Protein 6EXZ (pdb70)

CATH classification: 1.10.8.10

InterPro domains:
  IPR001611 Leucine-rich repeat [PS51450] (189-210)
  IPR002075 Nuclear transport factor 2 domain [PF22602] (282-468)
  IPR005637 TAP C-terminal (TAP-C) domain [PF03943] (550-596)
  IPR005637 TAP C-terminal (TAP-C) domain [PS51281] (546-599)
  IPR005637 TAP C-terminal (TAP-C) domain [SM00804] (537-598)
  IPR005637 TAP C-terminal (TAP-C) domain [cd14342] (548-596)
  IPR009060 UBA-like superfamily [SSF46934] (544-597)
  IPR018222 Nuclear transport factor 2, eukaryote [PS50177] (280-467)
  IPR030217 Nuclear RNA export factor [PTHR10662] (17-596)
  IPR032675 Leucine-rich repeat domain superfamily [G3DSA:3.80.10.10] (100-260)
  IPR032710 NTF2-like domai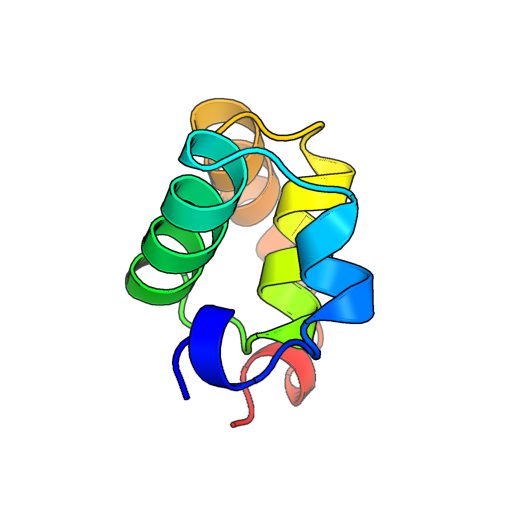n superfamily [SSF54427] (268-483)
  IPR040736 Mex67, RNA recognition motif [PF18444] (21-91)
  IPR057125 NXF1/2/3/5-like, leucine-rich repeat domain [PF24048] (113-248)

GO terms:
  GO:0000049 tRNA binding (F, IDA)
  GO:0005634 nucleus (C, IDA)
  GO:0005737 cytoplasm (C, IDA)
  GO:0003723 RNA binding (F, IDA)
  GO:0030619 U1 snRNA binding (F, IDA)
  GO:0030620 U2 snRNA binding (F, IDA)
  GO:0030621 U4 snRNA binding (F, IDA)
  GO:0030623 U5 snRNA binding (F, IDA)
  GO:0017070 U6 snRNA binding (F, IDA)
  GO:0005643 nuclear pore (C, IDA)
  GO:0015288 porin activity (F, IDA)
  GO:0000055 ribosomal large subunit export from nucleus (P, IGI)
  GO:0003729 mRNA binding (F, HDA)
  GO:0016973 poly(A)+ mRNA export from nucleus (P, IMP)
  GO:0071528 tRNA re-export from nucleus (P, IMP)
  GO:0006406 mRNA export from nucleus (P, IMP)
  GO:0006409 tRNA export from nucleus (P, IMP)
  GO:0000055 ribosomal large subunit export from nucleus (P, IMP)
  GO:0000056 ribosomal small subunit export from nucleus (P, IMP)
  GO:0008033 tRNA processing (P, IMP)

B-factor: mean 29.93, std 9.16, range [17.31, 70.3]

Organism: Saccharomyces cerevisiae (strain ATCC 204508 / S288c) (NCBI:txid559292)

Structure (mmC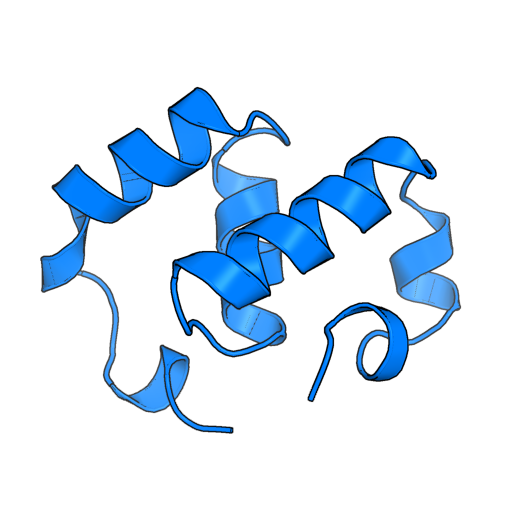IF, N/CA/C/O backbone):
data_6EXZ
#
_entry.id   6EXZ
#
_cell.length_a   71.419
_cell.length_b   71.419
_cell.length_c   20.343
_cell.angle_alpha   90.00
_cell.angle_beta   90.00
_cell.angle_gamma   120.00
#
_symmetry.space_group_name_H-M   'P 61'
#
loop_
_entity.id
_entity.type
_entity.pdbx_description
1 polymer 'mRNA export factor MEX67'
2 non-polymer 'FORMIC ACID'
3 water water
#
loop_
_atom_site.group_PDB
_atom_site.id
_atom_site.type_symbol
_atom_site.label_atom_id
_atom_site.label_alt_id
_atom_site.label_comp_id
_atom_site.label_asym_id
_atom_site.label_entity_id
_atom_site.label_seq_id
_atom_site.pdbx_PDB_ins_code
_atom_site.Cartn_x
_atom_site.Cartn_y
_atom_site.Cartn_z
_atom_site.occupancy
_atom_site.B_iso_or_equiv
_atom_site.auth_seq_id
_atom_site.auth_comp_id
_atom_site.auth_asym_id
_atom_site.auth_atom_id
_atom_site.pdbx_PDB_model_num
ATOM 1 N N . MET A 1 3 ? -28.823 -15.535 -10.797 1.00 54.15 530 MET A N 1
ATOM 2 C CA . MET A 1 3 ? -29.814 -14.468 -10.926 1.00 53.02 530 MET A CA 1
ATOM 3 C C . MET A 1 3 ? -29.401 -13.194 -10.183 1.00 44.28 530 MET A C 1
ATOM 4 O O . MET A 1 3 ? -29.264 -13.201 -8.960 1.00 43.66 530 MET A O 1
ATOM 9 N N . ALA A 1 4 ? -29.222 -12.106 -10.927 1.00 34.30 531 ALA A N 1
ATOM 10 C CA . ALA A 1 4 ? -28.764 -10.838 -10.363 1.00 31.03 531 ALA A CA 1
ATOM 11 C C . ALA A 1 4 ? -29.726 -10.359 -9.288 1.00 26.79 531 ALA A C 1
ATOM 12 O O . ALA A 1 4 ? -30.937 -10.440 -9.485 1.00 27.66 531 ALA A O 1
ATOM 19 N N . PRO A 1 5 ? -29.206 -9.829 -8.166 1.00 24.96 532 PRO A N 1
ATOM 20 C CA . PRO A 1 5 ? -30.080 -9.426 -7.051 1.00 25.31 532 PRO A CA 1
ATOM 21 C C . PRO A 1 5 ? -31.186 -8.439 -7.404 1.00 25.58 532 PRO A C 1
ATOM 22 O O . PRO A 1 5 ? -32.288 -8.555 -6.896 1.00 24.43 532 PRO A O 1
ATOM 33 N N . THR A 1 6 ? -30.887 -7.466 -8.249 1.00 24.50 533 THR A N 1
ATOM 34 C CA . THR A 1 6 ? -31.891 -6.480 -8.616 1.00 23.61 533 THR A CA 1
ATOM 35 C C . THR A 1 6 ? -33.019 -7.062 -9.471 1.00 24.00 533 THR A C 1
ATOM 36 O O . THR A 1 6 ? -34.041 -6.417 -9.636 1.00 25.38 533 THR A O 1
ATOM 47 N N . LEU A 1 7 ? -32.848 -8.279 -9.977 1.00 24.34 534 LEU A N 1
ATOM 48 C CA . LEU A 1 7 ? -33.907 -8.985 -10.694 1.00 24.50 534 LEU A CA 1
ATOM 49 C C . LEU A 1 7 ? -34.679 -9.895 -9.763 1.00 21.36 534 LEU A C 1
ATOM 50 O O . LEU A 1 7 ? -35.816 -10.261 -10.045 1.00 23.59 534 LEU A O 1
ATOM 66 N N . GLN A 1 8 ? -34.056 -10.281 -8.666 1.00 22.08 535 GLN A N 1
ATOM 67 C CA . GLN A 1 8 ? -34.658 -11.238 -7.768 1.00 25.26 535 GLN A CA 1
ATOM 68 C C . GLN A 1 8 ? -35.367 -10.589 -6.582 1.00 24.95 535 GLN A C 1
ATOM 69 O O . GLN A 1 8 ? -36.415 -11.063 -6.162 1.00 25.91 535 GLN A O 1
ATOM 75 N N . LEU A 1 9 ? -34.828 -9.497 -6.054 1.00 24.23 536 LEU A N 1
ATOM 76 C CA . LEU A 1 9 ? -35.477 -8.809 -4.945 1.00 25.28 536 LEU A CA 1
ATOM 77 C C . LEU A 1 9 ? -36.728 -8.077 -5.405 1.00 23.37 536 LEU A C 1
ATOM 78 O O . LEU A 1 9 ? -36.691 -7.371 -6.416 1.00 26.07 536 LEU A O 1
ATOM 94 N N . PRO A 1 10 ? -37.831 -8.216 -4.655 1.00 23.86 537 PRO A N 1
ATOM 95 C CA . PRO A 1 10 ? -39.028 -7.501 -5.087 1.00 22.30 537 PRO A CA 1
ATOM 96 C C . PRO A 1 10 ? -38.841 -5.996 -4.965 1.00 21.51 537 PRO A C 1
ATOM 97 O O . PRO A 1 10 ? -38.055 -5.532 -4.138 1.00 24.43 537 PRO A O 1
ATOM 108 N N . PRO A 1 11 ? -39.555 -5.223 -5.789 1.00 20.64 538 PRO A N 1
ATOM 109 C CA . PRO A 1 11 ? -39.404 -3.773 -5.739 1.00 19.68 538 PRO A CA 1
ATOM 110 C C . PRO A 1 11 ? -39.640 -3.183 -4.362 1.00 22.23 538 PRO A C 1
ATOM 111 O O . PRO A 1 11 ? -38.974 -2.199 -4.030 1.00 25.21 538 PRO A O 1
ATOM 122 N N . ASP A 1 12 ? -40.543 -3.764 -3.570 1.00 23.07 539 ASP A N 1
ATOM 123 C CA . ASP A 1 12 ? -40.864 -3.190 -2.263 1.00 26.66 539 ASP A CA 1
ATOM 124 C C . ASP A 1 12 ? -39.724 -3.368 -1.261 1.00 28.22 539 ASP A C 1
ATOM 125 O O . ASP A 1 12 ? -39.636 -2.628 -0.285 1.00 31.87 539 ASP A O 1
ATOM 134 N N . VAL A 1 13 ? -38.849 -4.336 -1.506 1.00 28.22 540 VAL A N 1
ATOM 135 C CA . VAL A 1 13 ? -37.641 -4.492 -0.706 1.00 31.09 540 VAL A CA 1
ATOM 136 C C . VAL A 1 13 ? -36.572 -3.532 -1.209 1.00 29.40 540 VAL A C 1
ATOM 137 O O . VAL A 1 13 ? -35.871 -2.900 -0.424 1.00 34.82 540 VAL A O 1
ATOM 150 N N . GLN A 1 14 ? -36.459 -3.401 -2.525 1.00 29.51 541 GLN A N 1
ATOM 151 C CA . GLN A 1 14 ? -35.458 -2.498 -3.079 1.00 29.95 541 GLN A CA 1
ATOM 152 C C .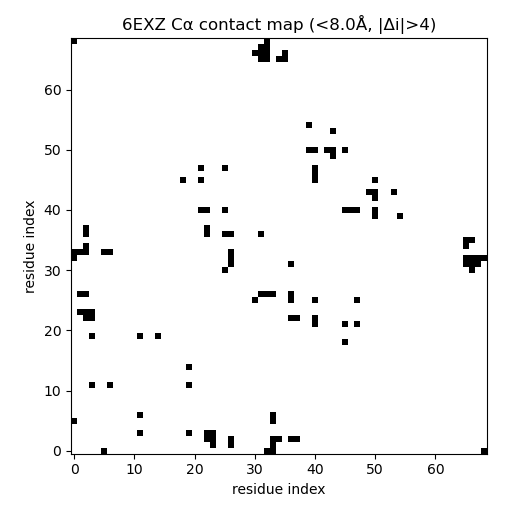 GLN A 1 14 ? -35.786 -1.042 -2.741 1.00 29.75 541 GLN A C 1
ATOM 153 O O . GLN A 1 14 ? -34.910 -0.171 -2.785 1.00 30.71 541 GLN A O 1
ATOM 167 N N . SER A 1 15 ? -37.045 -0.792 -2.391 1.00 27.32 542 SER A N 1
ATOM 168 C CA . SER A 1 15 ? -37.533 0.547 -2.107 1.00 28.22 542 SER A CA 1
ATOM 169 C C . SER A 1 15 ? -36.829 1.177 -0.905 1.00 25.23 542 SER A C 1
ATOM 170 O O . SER A 1 15 ? -36.693 2.402 -0.820 1.00 24.51 542 SER A O 1
ATOM 178 N N . ARG A 1 16 ? -36.388 0.339 0.025 1.00 25.30 543 ARG A N 1
ATOM 179 C CA . ARG A 1 16 ? -35.725 0.793 1.236 1.00 24.48 543 ARG A CA 1
ATOM 180 C C . ARG A 1 16 ? -34.257 1.153 0.994 1.00 24.79 543 ARG A C 1
ATOM 181 O O . ARG A 1 16 ? -33.585 1.601 1.922 1.00 26.96 543 ARG A O 1
ATOM 189 N N . LEU A 1 17 ? -33.782 0.969 -0.243 1.00 21.73 544 LEU A N 1
ATOM 190 C CA . LEU A 1 17 ? -32.381 1.133 -0.611 1.00 19.59 544 LEU A CA 1
ATOM 191 C C . LEU A 1 17 ? -32.139 2.229 -1.648 1.00 21.46 544 LEU A C 1
ATOM 192 O O . LEU A 1 17 ? -32.943 2.415 -2.555 1.00 22.93 544 LEU A O 1
ATOM 208 N N . ASN A 1 18 ? -31.007 2.935 -1.534 1.00 20.82 545 ASN A N 1
ATOM 209 C CA 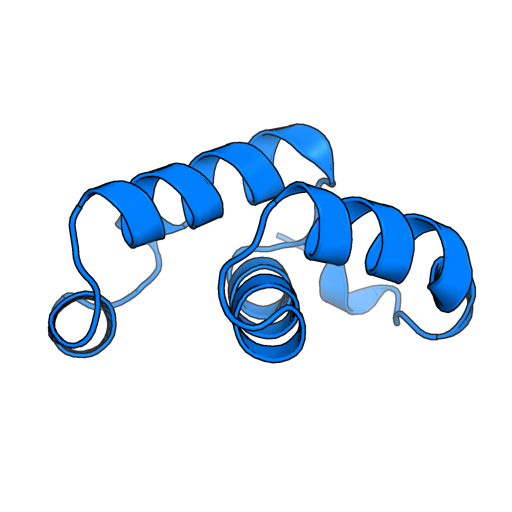. ASN A 1 18 ? -30.632 3.921 -2.551 1.00 21.18 545 ASN A CA 1
ATOM 210 C C . ASN A 1 18 ? -29.888 3.258 -3.721 1.00 21.37 545 ASN A C 1
ATOM 211 O O . ASN A 1 18 ? -29.558 2.070 -3.651 1.00 20.92 545 ASN A O 1
ATOM 222 N N . PRO A 1 19 ? -29.656 4.0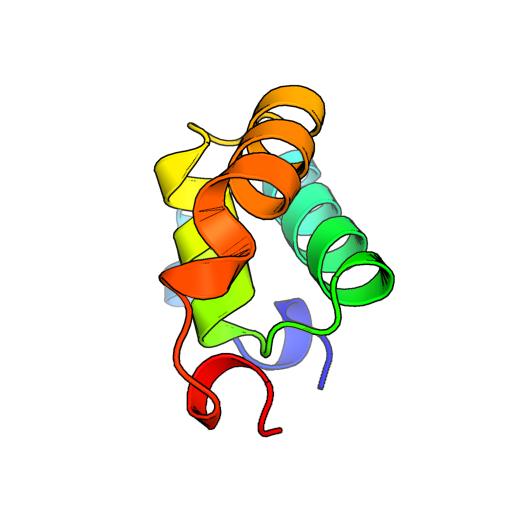01 -4.808 1.00 21.53 546 PRO A N 1
ATOM 223 C CA . PRO A 1 19 ? -29.067 3.375 -5.991 1.00 23.56 546 PRO A CA 1
ATOM 224 C C . PRO A 1 19 ? -27.675 2.812 -5.760 1.00 21.94 546 PRO A C 1
ATOM 225 O O . PRO A 1 19 ? -27.349 1.826 -6.412 1.00 22.72 546 PRO A O 1
ATOM 236 N N . VAL A 1 20 ? -26.890 3.371 -4.836 1.00 20.88 547 VAL A N 1
ATOM 237 C CA . VAL A 1 20 ? -25.519 2.907 -4.660 1.00 20.00 547 VAL A CA 1
ATOM 238 C C . VAL A 1 20 ? -25.543 1.658 -3.781 1.00 18.82 547 VAL A C 1
ATOM 239 O O . VAL A 1 20 ? -24.707 0.776 -3.928 1.00 19.15 547 VAL A O 1
ATOM 252 N N . GLN A 1 21 ? -26.508 1.559 -2.877 1.00 20.08 548 GLN A N 1
ATOM 253 C CA . GLN A 1 21 ? -26.743 0.306 -2.175 1.00 18.59 548 GLN A CA 1
ATOM 254 C C . GLN A 1 21 ? -27.122 -0.817 -3.137 1.00 18.77 548 GLN A C 1
ATOM 255 O O . GLN A 1 21 ? -26.622 -1.943 -2.998 1.00 18.92 548 GLN A O 1
ATOM 269 N N . LEU A 1 22 ? -27.973 -0.533 -4.112 1.00 19.13 549 LEU A N 1
ATOM 270 C CA . LEU A 1 22 ? -28.351 -1.547 -5.091 1.00 20.55 549 LEU A CA 1
ATOM 271 C C . LEU A 1 22 ? -27.135 -1.964 -5.933 1.00 20.43 549 LEU A C 1
ATOM 272 O O . LEU A 1 22 ? -26.968 -3.140 -6.261 1.00 20.60 549 LEU A O 1
ATOM 288 N N . GLU A 1 23 ? -26.296 -0.999 -6.292 1.00 20.42 550 GLU A N 1
ATOM 289 C CA . GLU A 1 23 ? -25.059 -1.299 -7.012 1.00 21.92 550 GLU A CA 1
ATOM 290 C C . GLU A 1 23 ? -24.128 -2.193 -6.191 1.00 19.64 550 GLU A C 1
ATOM 291 O O . GLU A 1 23 ? -23.511 -3.103 -6.737 1.00 21.61 550 GLU A O 1
ATOM 303 N N . LEU A 1 24 ? -24.031 -1.913 -4.885 1.00 19.11 551 LEU A N 1
ATOM 304 C CA . LEU A 1 24 ? -23.221 -2.712 -3.984 1.00 19.71 551 LEU A CA 1
ATOM 305 C C . LEU A 1 24 ? -23.715 -4.154 -3.966 1.00 17.89 551 LEU A C 1
ATOM 306 O O . LEU A 1 24 ? -22.902 -5.072 -4.005 1.00 18.42 551 LEU A O 1
ATOM 323 N N . LEU A 1 25 ? -25.028 -4.353 -3.884 1.00 19.41 552 LEU A N 1
ATOM 324 C CA . LEU A 1 25 ? -25.617 -5.698 -3.932 1.00 18.33 552 LEU A CA 1
ATOM 325 C C . LEU A 1 25 ? -25.166 -6.424 -5.174 1.00 18.32 552 LEU A C 1
ATOM 326 O O . LEU A 1 25 ? -24.729 -7.579 -5.116 1.00 19.02 552 LEU A O 1
ATOM 342 N N . ASN A 1 26 ? -25.277 -5.774 -6.327 1.00 19.46 553 ASN A N 1
ATOM 343 C CA . ASN A 1 26 ? -24.923 -6.421 -7.569 1.00 21.00 553 ASN A CA 1
ATOM 344 C C . ASN A 1 26 ? -23.440 -6.748 -7.614 1.00 19.33 553 ASN A C 1
ATOM 345 O O . ASN A 1 26 ? -23.056 -7.841 -8.063 1.00 22.29 553 ASN A O 1
ATOM 357 N N . LYS A 1 27 ? -22.612 -5.823 -7.146 1.00 20.91 554 LYS A N 1
ATOM 358 C CA . LYS A 1 27 ? -21.171 -6.016 -7.174 1.00 19.83 554 LYS A CA 1
ATOM 359 C C . LYS A 1 27 ? -20.771 -7.173 -6.240 1.00 18.37 554 LYS A C 1
ATOM 360 O O . LYS A 1 27 ? -19.940 -8.020 -6.590 1.00 21.97 554 LYS A O 1
ATOM 366 N N . LEU A 1 28 ? -21.364 -7.216 -5.053 1.00 19.64 555 LEU A N 1
ATOM 367 C CA . LEU A 1 28 ? -21.038 -8.261 -4.089 1.00 19.62 555 LEU A CA 1
ATOM 368 C C . LEU A 1 28 ? -21.462 -9.629 -4.610 1.00 19.19 555 LEU A C 1
ATOM 369 O O . LEU A 1 28 ? -20.783 -10.617 -4.391 1.00 22.19 555 LEU A O 1
ATOM 385 N N . HIS A 1 29 ? -22.584 -9.685 -5.302 1.00 21.14 556 HIS A N 1
ATOM 386 C CA . HIS A 1 29 ? -23.078 -10.911 -5.903 1.00 19.97 556 HIS A CA 1
ATOM 387 C C . HIS A 1 29 ? -22.133 -11.403 -6.995 1.00 21.81 556 HIS A C 1
ATOM 388 O O . HIS A 1 29 ? -21.840 -12.616 -7.060 1.00 25.88 556 HIS A O 1
ATOM 402 N N . LEU A 1 30 ? -21.683 -10.480 -7.841 1.00 21.91 557 LEU A N 1
ATOM 403 C CA . LEU A 1 30 ? -20.768 -10.797 -8.928 1.00 23.48 557 LEU A CA 1
ATOM 404 C C . LEU A 1 30 ? -19.449 -11.320 -8.372 1.00 23.63 557 LEU A C 1
ATOM 405 O O . LEU A 1 30 ? -18.850 -12.220 -8.939 1.00 26.52 557 LEU A O 1
ATOM 421 N N . GLU A 1 31 ? -19.024 -10.806 -7.233 1.00 24.22 558 GLU A N 1
ATOM 422 C CA . GLU A 1 31 ? -17.711 -11.154 -6.701 1.00 27.66 558 GLU A CA 1
ATOM 423 C C . GLU A 1 31 ? -17.685 -12.391 -5.805 1.00 29.64 558 GLU A C 1
ATOM 424 O O . GLU A 1 31 ? -16.755 -13.205 -5.896 1.00 35.30 558 GLU A O 1
ATOM 436 N N . THR A 1 32 ? -18.682 -12.539 -4.942 1.00 28.38 559 THR A N 1
ATOM 437 C CA . THR A 1 32 ? -18.671 -13.580 -3.920 1.00 29.14 559 THR A CA 1
ATOM 438 C C . THR A 1 32 ? -19.384 -14.852 -4.351 1.00 29.48 559 THR A C 1
ATOM 439 O O . THR A 1 32 ? -19.192 -15.896 -3.746 1.00 36.71 559 THR A O 1
ATOM 450 N N . LYS A 1 33 ? -20.231 -14.768 -5.363 1.00 30.01 560 LYS A N 1
ATOM 451 C CA . LYS A 1 33 ? -21.013 -15.932 -5.763 1.00 32.61 560 LYS A CA 1
ATOM 452 C C . LYS A 1 33 ? -21.983 -16.445 -4.688 1.00 27.75 560 LYS A C 1
ATOM 453 O O . LYS A 1 33 ? -22.460 -17.581 -4.781 1.00 28.57 560 LYS A O 1
ATOM 459 N N . LEU A 1 34 ? -22.271 -15.631 -3.676 1.00 23.77 561 LEU A N 1
ATOM 460 C CA . LEU A 1 34 ? -23.401 -15.883 -2.810 1.00 23.56 561 LEU A CA 1
ATOM 461 C C . LEU A 1 34 ? -24.649 -15.694 -3.641 1.00 24.44 561 LEU A C 1
ATOM 462 O O . LEU A 1 34 ? -24.648 -14.921 -4.589 1.00 27.02 561 LEU A O 1
ATOM 478 N N . ASN A 1 35 ? -25.717 -16.390 -3.286 1.00 23.02 562 ASN A N 1
ATOM 479 C CA . ASN A 1 35 ? -26.994 -16.152 -3.950 1.00 23.57 562 ASN A CA 1
ATOM 480 C C . ASN A 1 35 ? -27.542 -14.784 -3.545 1.00 24.45 562 ASN A C 1
ATOM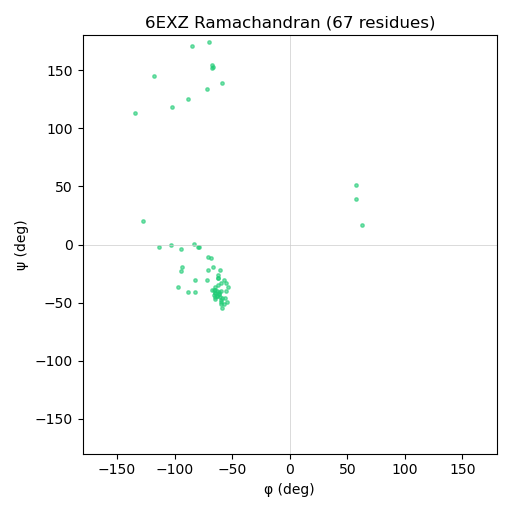 481 O O . ASN A 1 35 ? -26.950 -14.113 -2.724 1.00 23.07 562 ASN A O 1
ATOM 492 N N . ALA A 1 36 ? -28.646 -14.361 -4.145 1.00 24.12 563 ALA A N 1
ATOM 493 C CA . ALA A 1 36 ? -29.158 -13.015 -3.903 1.00 25.10 563 ALA A CA 1
ATOM 494 C C . ALA A 1 36 ? -29.560 -12.810 -2.445 1.00 27.05 563 ALA A C 1
ATOM 495 O O . ALA A 1 36 ? -29.309 -11.750 -1.881 1.00 25.62 563 ALA A O 1
ATOM 502 N N . GLU A 1 37 ? -30.175 -13.828 -1.844 1.00 28.47 564 GLU A N 1
ATOM 503 C CA . GLU A 1 37 ? -30.584 -13.773 -0.453 1.00 30.25 564 GLU A CA 1
ATOM 504 C C . GLU A 1 37 ? -29.405 -13.520 0.473 1.00 27.35 564 GLU A C 1
ATOM 505 O O . GLU A 1 37 ? -29.430 -12.596 1.284 1.00 27.02 564 GLU A O 1
ATOM 511 N N . TYR A 1 38 ? -28.377 -14.357 0.370 1.00 21.42 565 TYR A N 1
ATOM 512 C CA . TYR A 1 38 ? -27.236 -14.231 1.251 1.00 20.18 565 TYR A CA 1
ATOM 513 C C . TYR A 1 38 ? -26.383 -13.000 0.911 1.00 18.36 565 TYR A C 1
ATOM 514 O O . TYR A 1 38 ? -25.749 -12.440 1.794 1.00 19.94 565 TYR A O 1
ATOM 532 N N . THR A 1 39 ? -26.340 -12.605 -0.353 1.00 18.93 566 THR A N 1
ATOM 533 C CA . THR A 1 39 ? -25.663 -11.366 -0.706 1.00 18.29 566 THR A CA 1
ATOM 534 C C . THR A 1 39 ? -26.326 -10.221 0.034 1.00 18.04 566 THR A C 1
ATOM 535 O O . THR A 1 39 ? -25.669 -9.370 0.620 1.00 17.87 566 THR A O 1
ATOM 546 N N . PHE A 1 40 ? -27.652 -10.181 -0.017 1.00 19.18 567 PHE A N 1
ATOM 547 C CA . PHE A 1 40 ? -28.396 -9.158 0.692 1.00 21.25 567 PHE A CA 1
ATOM 548 C C . PHE A 1 40 ? -28.065 -9.164 2.180 1.00 22.75 567 PHE A C 1
ATOM 549 O O . PHE A 1 40 ? -27.819 -8.108 2.786 1.00 21.98 567 PHE A O 1
ATOM 566 N N . MET A 1 41 ? -28.050 -10.354 2.773 1.00 22.20 568 MET A N 1
ATOM 567 C CA . MET A 1 41 ? -27.739 -10.458 4.183 1.00 21.20 568 MET A CA 1
ATOM 568 C C . MET A 1 41 ? -26.345 -9.951 4.529 1.00 18.50 568 MET A C 1
ATOM 569 O O . MET A 1 41 ? -26.160 -9.308 5.551 1.00 20.33 568 MET A O 1
ATOM 583 N N . LEU A 1 42 ? -25.356 -10.285 3.707 1.00 19.26 569 LEU A N 1
ATOM 584 C CA . LEU A 1 42 ? -23.987 -9.837 3.938 1.00 17.42 569 LEU A CA 1
ATOM 585 C C . LEU A 1 42 ? -23.905 -8.321 3.850 1.00 18.12 569 LEU A C 1
ATOM 586 O O . LEU A 1 42 ? -23.245 -7.654 4.651 1.00 18.73 569 LEU A O 1
ATOM 602 N N . ALA A 1 43 ? -24.548 -7.773 2.837 1.00 17.43 570 ALA A N 1
ATOM 603 C CA . ALA A 1 43 ? -24.568 -6.328 2.662 1.00 18.45 570 ALA A CA 1
ATOM 604 C C . ALA A 1 43 ? -25.180 -5.669 3.891 1.00 18.48 570 ALA A C 1
ATOM 605 O O . ALA A 1 43 ? -24.646 -4.699 4.393 1.00 20.17 570 ALA A O 1
ATOM 612 N N . GLU A 1 44 ? -26.298 -6.207 4.364 1.00 20.05 571 GLU A N 1
ATOM 613 C CA . GLU A 1 44 ? -26.918 -5.71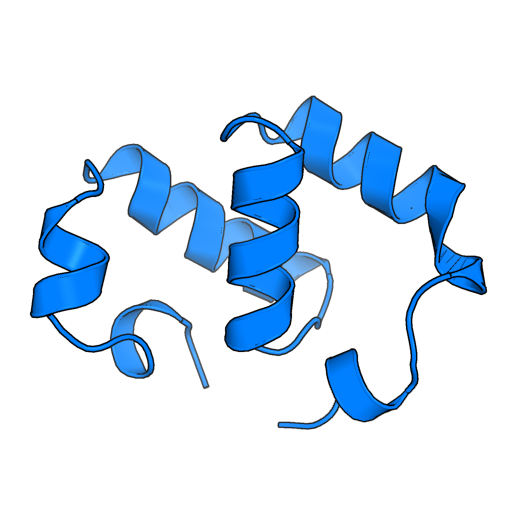2 5.579 1.00 23.27 571 GLU A CA 1
ATOM 614 C C . GLU A 1 44 ? -25.976 -5.815 6.786 1.00 22.06 571 GLU A C 1
ATOM 615 O O . GLU A 1 44 ? -25.840 -4.867 7.568 1.00 25.01 571 GLU A O 1
ATOM 627 N N . GLN A 1 45 ? -25.381 -6.987 6.967 1.00 23.29 572 GLN A N 1
ATOM 628 C CA . GLN A 1 45 ? -24.483 -7.237 8.095 1.00 23.40 572 GLN A CA 1
ATOM 629 C C . GLN A 1 45 ? -23.292 -6.276 8.056 1.00 22.91 572 GLN A C 1
ATOM 630 O O . GLN A 1 45 ? -22.780 -5.889 9.100 1.00 24.20 572 GLN A O 1
ATOM 644 N N . SER A 1 46 ? -22.851 -5.907 6.854 1.00 21.36 573 SER A N 1
ATOM 645 C CA . SER A 1 46 ? -21.681 -5.043 6.692 1.00 21.62 573 SER A CA 1
ATOM 646 C C . SER A 1 46 ? -22.042 -3.577 6.850 1.00 19.88 573 SER A C 1
ATOM 647 O O . SER A 1 46 ? -21.181 -2.696 6.693 1.00 22.22 573 SER A O 1
ATOM 655 N N . ASN A 1 47 ? -23.316 -3.302 7.115 1.00 21.94 574 ASN A N 1
ATOM 656 C CA . ASN A 1 47 ? -23.803 -1.930 7.166 1.00 21.23 574 ASN A CA 1
ATOM 657 C C . ASN A 1 47 ? -23.534 -1.201 5.829 1.00 21.91 574 ASN A C 1
ATOM 658 O O . ASN A 1 47 ? -23.192 -0.019 5.787 1.00 24.09 574 ASN A O 1
ATOM 669 N N . TRP A 1 48 ? -23.713 -1.948 4.740 1.00 20.14 575 TRP A N 1
ATOM 670 C CA . TRP A 1 48 ? -23.627 -1.427 3.364 1.00 19.29 575 TRP A CA 1
ATOM 671 C C . TRP A 1 48 ? -22.289 -0.770 3.055 1.00 18.50 575 TRP A C 1
ATOM 672 O O . TRP A 1 48 ? -22.221 0.294 2.461 1.00 21.77 575 TRP A O 1
ATOM 693 N N . ASN A 1 49 ? -21.218 -1.504 3.356 1.00 19.67 576 ASN A N 1
ATOM 694 C CA . ASN A 1 49 ? -19.852 -1.044 3.189 1.00 19.76 576 ASN A CA 1
ATOM 695 C C . ASN A 1 49 ? -19.092 -2.166 2.524 1.00 20.20 576 ASN A C 1
ATOM 696 O O . ASN A 1 49 ? -18.940 -3.241 3.083 1.00 22.26 576 ASN A O 1
ATOM 707 N N . TYR A 1 50 ? -18.666 -1.922 1.301 1.00 20.84 577 TYR A N 1
ATOM 708 C CA . TYR A 1 50 ? -18.020 -2.938 0.491 1.00 23.50 577 TYR A CA 1
ATOM 709 C C . TYR A 1 50 ? -16.777 -3.552 1.134 1.00 22.14 577 TYR A C 1
ATOM 710 O O . TYR A 1 50 ? -16.665 -4.774 1.197 1.00 24.46 577 TYR A O 1
ATOM 728 N N . GLU A 1 51 ? -15.845 -2.722 1.588 1.00 25.40 578 GLU A N 1
ATOM 729 C CA . GLU A 1 51 ? -14.654 -3.258 2.226 1.00 26.90 578 GLU A CA 1
ATOM 730 C C . GLU A 1 51 ? -14.974 -4.094 3.464 1.00 25.02 578 GLU A C 1
ATOM 731 O O . GLU A 1 51 ? -14.375 -5.149 3.668 1.00 26.98 578 GLU A O 1
ATOM 737 N N . VAL A 1 52 ? -15.927 -3.652 4.270 1.00 24.98 579 VAL A N 1
ATOM 738 C CA . VAL A 1 52 ? -16.325 -4.400 5.454 1.00 24.70 579 VAL A CA 1
ATOM 739 C C . VAL A 1 52 ? -16.974 -5.732 5.079 1.00 21.10 579 VAL A C 1
ATOM 740 O O . VAL A 1 52 ? -16.724 -6.763 5.713 1.00 24.16 579 VAL A O 1
ATOM 753 N N . ALA A 1 53 ? -17.773 -5.709 4.017 1.00 19.65 580 ALA A N 1
ATOM 754 C CA . ALA A 1 53 ? -18.460 -6.905 3.555 1.00 21.10 580 ALA A CA 1
ATOM 755 C C . ALA A 1 53 ? -17.454 -7.946 3.064 1.00 20.75 580 ALA A C 1
ATOM 756 O O . ALA A 1 53 ? -17.552 -9.113 3.395 1.00 21.28 580 ALA A O 1
ATOM 763 N N . ILE A 1 54 ? -16.501 -7.513 2.250 1.00 21.30 581 ILE A N 1
ATOM 764 C CA . ILE A 1 54 ? -15.488 -8.437 1.735 1.00 23.03 581 ILE A CA 1
ATOM 765 C C . ILE A 1 54 ? -14.601 -8.980 2.850 1.00 24.21 581 ILE A C 1
ATOM 766 O O . ILE A 1 54 ? -14.302 -10.174 2.878 1.00 24.02 581 ILE A O 1
ATOM 782 N N . LYS A 1 55 ? -14.198 -8.134 3.782 1.00 24.40 582 LYS A N 1
ATOM 783 C CA . LYS A 1 55 ? -13.365 -8.581 4.889 1.00 26.87 582 LYS A CA 1
ATOM 784 C C . LYS A 1 55 ? -14.135 -9.509 5.798 1.00 24.03 582 LYS A C 1
ATOM 785 O O . LYS A 1 55 ? -13.597 -10.505 6.259 1.00 25.98 582 LYS A O 1
ATOM 791 N N . GLY A 1 56 ? -15.404 -9.198 6.024 1.00 23.05 583 GLY A N 1
ATOM 792 C CA . GLY A 1 56 ? -16.263 -10.046 6.828 1.00 24.53 583 GLY A CA 1
ATOM 793 C C . GLY A 1 56 ? -16.458 -11.410 6.189 1.00 20.93 583 GLY A C 1
ATOM 794 O O . GLY A 1 56 ? -16.368 -12.446 6.843 1.00 26.14 583 GLY A O 1
ATOM 798 N N . PHE A 1 57 ? -16.700 -11.402 4.885 1.00 22.54 584 PHE A N 1
ATOM 799 C CA . PHE A 1 57 ? -16.861 -12.633 4.121 1.00 21.55 584 PHE A CA 1
ATOM 800 C C . PHE A 1 57 ? -15.578 -13.488 4.213 1.00 23.31 584 PHE A C 1
ATOM 801 O O . PHE A 1 57 ? -15.601 -14.685 4.558 1.00 24.52 584 PHE A O 1
ATOM 818 N N . GLN A 1 58 ? -14.449 -12.852 3.926 1.00 23.87 585 GLN A N 1
ATOM 819 C CA . GLN A 1 58 ? -13.170 -13.548 3.908 1.00 24.43 585 GLN A CA 1
ATOM 820 C C . GLN A 1 58 ? -12.810 -14.115 5.275 1.00 24.42 585 GLN A C 1
ATOM 821 O O . GLN A 1 58 ? -12.073 -15.100 5.348 1.00 27.75 585 GLN A O 1
ATOM 835 N N . SER A 1 59 ? -13.312 -13.523 6.350 1.00 24.78 586 SER A N 1
ATOM 836 C CA . SER A 1 59 ? -12.973 -13.960 7.697 1.00 26.62 586 SER A CA 1
ATOM 837 C C . SER A 1 59 ? -14.070 -14.792 8.366 1.00 25.93 586 SER A C 1
ATOM 838 O O . SER A 1 59 ? -13.928 -15.207 9.507 1.00 28.03 586 SER A O 1
ATOM 846 N N . SER A 1 60 ? -15.181 -15.005 7.669 1.00 23.96 587 SER A N 1
ATOM 847 C CA . SER A 1 60 ? -16.274 -15.814 8.212 1.00 24.21 587 SER A CA 1
ATOM 848 C C . SER A 1 60 ? -16.709 -16.929 7.272 1.00 23.00 587 SER A C 1
ATOM 849 O O . SER A 1 60 ? -17.801 -17.427 7.398 1.00 25.55 587 SER A O 1
ATOM 852 N N . MET A 1 61 ? -15.858 -17.313 6.325 1.00 24.56 588 MET A N 1
ATOM 853 C CA . MET A 1 61 ? -16.236 -18.301 5.320 1.00 24.80 588 MET A CA 1
ATOM 854 C C . MET A 1 61 ? -16.761 -19.585 5.939 1.00 23.06 588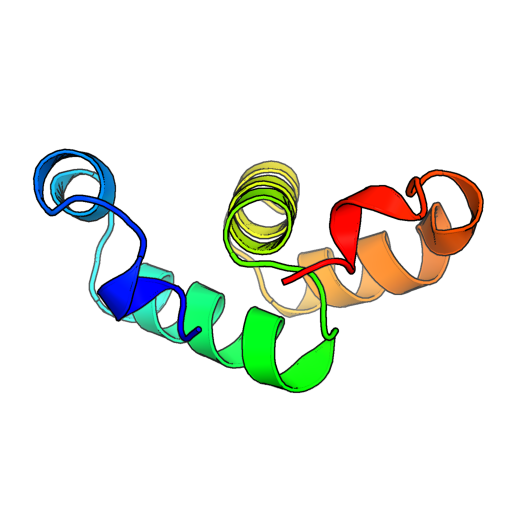 MET A C 1
ATOM 855 O O . MET A 1 61 ? -17.659 -20.211 5.386 1.00 23.55 588 MET A O 1
ATOM 860 N N . ASN A 1 62 ? -16.198 -19.999 7.065 1.00 20.21 589 ASN A N 1
ATOM 861 C CA . ASN A 1 62 ? -16.550 -21.299 7.600 1.00 21.42 589 ASN A CA 1
ATOM 862 C C . ASN A 1 62 ? -17.890 -21.256 8.314 1.00 19.89 589 ASN A C 1
ATOM 863 O O . ASN A 1 62 ? -18.376 -22.275 8.787 1.00 22.10 589 ASN A O 1
ATOM 874 N N . GLY A 1 63 ? -18.498 -20.074 8.381 1.00 19.72 590 GLY A N 1
ATOM 875 C CA . GLY A 1 63 ? -19.820 -19.917 8.949 1.00 20.08 590 GLY A CA 1
ATOM 876 C C . GLY A 1 63 ? -20.959 -19.950 7.954 1.00 20.83 590 GLY A C 1
ATOM 877 O O . GLY A 1 63 ? -22.127 -19.905 8.351 1.00 22.76 590 GLY A O 1
ATOM 881 N N . ILE A 1 64 ? -20.647 -20.039 6.669 1.00 19.81 591 ILE A N 1
ATOM 882 C CA . ILE A 1 64 ? -21.645 -19.885 5.627 1.00 18.66 591 ILE A CA 1
ATOM 883 C C . ILE A 1 64 ? -22.064 -21.235 5.059 1.00 18.66 591 ILE A C 1
ATOM 884 O O . ILE A 1 64 ? -21.258 -21.941 4.479 1.00 18.75 591 ILE A O 1
ATOM 900 N N . PRO A 1 65 ? -23.343 -21.593 5.197 1.00 18.39 592 PRO A N 1
ATOM 901 C CA . PRO A 1 65 ? -23.810 -22.893 4.707 1.00 18.78 592 PRO A CA 1
ATOM 902 C C . PRO A 1 65 ? -23.779 -23.000 3.206 1.00 17.96 592 PRO A C 1
ATOM 903 O O . PRO A 1 65 ? -23.824 -22.004 2.493 1.00 19.25 592 PRO A O 1
ATOM 914 N N . ARG A 1 66 ? -23.675 -24.236 2.723 1.00 17.90 593 ARG A N 1
ATOM 915 C CA . ARG A 1 66 ? -23.632 -24.474 1.299 1.00 19.07 593 ARG A CA 1
ATOM 916 C C . ARG A 1 66 ? -24.859 -23.913 0.591 1.00 19.24 593 ARG A C 1
ATOM 917 O O . ARG A 1 66 ? -24.773 -23.510 -0.566 1.00 21.65 593 ARG A O 1
ATOM 938 N N . GLU A 1 67 ? -25.997 -23.883 1.286 1.00 20.78 594 GLU A N 1
ATOM 939 C CA . GLU A 1 67 ? -27.232 -23.388 0.680 1.00 24.00 594 GLU A CA 1
ATOM 940 C C . GLU A 1 67 ? -27.127 -21.927 0.221 1.00 24.85 594 GLU A C 1
ATOM 941 O O . GLU A 1 67 ? -27.878 -21.491 -0.643 1.00 25.48 594 GLU A O 1
ATOM 953 N N . ALA A 1 68 ? -26.188 -21.178 0.797 1.00 23.03 595 ALA A N 1
ATOM 954 C CA . ALA A 1 68 ? -26.020 -19.760 0.506 1.00 24.30 595 ALA A CA 1
ATOM 955 C C . ALA A 1 68 ? -25.455 -19.515 -0.878 1.00 25.06 595 ALA A C 1
ATOM 956 O O . ALA A 1 68 ? -25.431 -18.377 -1.332 1.00 27.11 595 ALA A O 1
ATOM 963 N N . PHE A 1 69 ? -24.993 -20.573 -1.531 1.00 26.79 596 PHE A N 1
ATOM 964 C CA . PHE A 1 69 ? -24.271 -20.454 -2.787 1.00 26.70 596 PHE A CA 1
ATOM 965 C C . PHE A 1 69 ? -25.081 -21.067 -3.910 1.00 33.51 596 PHE A C 1
ATOM 966 O O . PHE A 1 69 ? -24.670 -21.047 -5.068 1.00 33.57 596 PHE A O 1
ATOM 983 N N . VAL A 1 70 ? -26.235 -21.615 -3.539 1.00 36.40 597 VAL A N 1
ATOM 984 C CA . VAL A 1 70 ? -27.118 -22.315 -4.459 1.00 40.39 597 VAL A CA 1
ATOM 985 C C . VAL A 1 70 ? -28.070 -21.334 -5.089 1.00 41.17 597 VAL A C 1
ATOM 986 O O . VAL A 1 70 ? -28.775 -20.628 -4.375 1.00 37.38 597 VAL A O 1
ATOM 990 N N . GLN A 1 71 ? -28.099 -21.319 -6.421 1.00 51.91 598 GLN A N 1
ATOM 991 C CA . GLN A 1 71 ? -28.955 -20.420 -7.192 1.00 56.90 598 GLN A CA 1
ATOM 992 C C . GLN A 1 71 ? -28.636 -20.485 -8.689 1.00 57.34 598 GLN A C 1
ATOM 993 O O . GLN A 1 71 ? -28.518 -21.566 -9.272 1.00 58.23 598 GLN A O 1
#

Nearest PDB structures (foldseek):
  6exz-assembly1_A  TM=1.015E+00  e=4.260E-11  Saccharomyces cerevisiae S288C
  2jp7-assembly1_A  TM=8.898E-01  e=9.127E-07  Saccharomyces cerevisiae
  1oai-assembly1_A  TM=9.351E-01  e=9.680E-03  Homo sapiens
  6iew-assembly1_A  TM=9.127E-01  e=2.366E-01  Drosophila melanogaster
  1wj7-assembly1_A  TM=7.045E-01  e=3.941E+00  Mus musculus

Sequence (69 aa):
MAPTLQLPPDVQSRLNPVQLELLNKLHLETKLNAEYTFMLAEQSNWNYEVAIKGFQSSMNGIPREAFVQ

Secondary structure (DSSP, 8-state):
--HHHHS-HHHHTTS-HHHHHHHHHHHHHH---HHHHHHHHHHTTS-HHHHHHHHHHSGGGS-GGGG--

Solvent-accessible surface area: 4799 Å² total; per-residue (Å²): 129,40,1,44,138,78,17,67,113,111,43,31,93,187,22,74,105,102,36,36,122,17,0,53,98,0,33,148,72,12,156,5,12,0,90,45,0,44,85,20,0,96,139,6,126,51,69,69,134,77,0,31,144,28,32,106,91,56,118,155,62,40,60,218,109,0,89,104,107

Radius of gyration: 11.22 Å; Cα contacts (8 Å, |Δi|>4): 61; chains: 1; bounding box: 28×28×20 Å

Foldseek 3Di:
DALVVVDDVVVCVVDDPVLSVLLRVQCVPVLFPSVVSVVLCVVQVNDNVSSVVCCVVCVVVDDPVRNPD